Protein AF-A0A969X7D7-F1 (afdb_monomer_lite)

Sequence (50 aa):
MEIIQERLEREYGLELIATAPNVNYKVTKTDGKILFVDNPSRMPPIKRSR

Foldseek 3Di:
DVVVQVCCCVVPVDDDDDDDDFDWDFDQDPVRDTDTDRDPVPDDDPPPDD

Radius of gyration: 18.19 Å; chains: 1; bounding box: 33×23×46 Å

pLDDT: mean 79.33, std 7.44, range [54.78, 89.19]

Secondary structure (DSSP, 8-state):
-HHHHHHHHHHH-----PPPPP--EEEE-TTS-EEEESSGGGPPP-----

Structure (mmCIF, N/CA/C/O backbone):
data_AF-A0A969X7D7-F1
#
_entry.id   AF-A0A969X7D7-F1
#
loop_
_atom_site.group_PDB
_atom_site.id
_atom_site.type_symbol
_atom_site.label_atom_id
_atom_site.label_alt_id
_atom_site.label_comp_id
_atom_site.label_asym_id
_atom_site.label_entity_id
_atom_site.label_seq_id
_atom_site.pdbx_PDB_ins_code
_atom_site.Cartn_x
_atom_site.Cartn_y
_atom_site.Cartn_z
_atom_site.occupancy
_atom_site.B_iso_or_equiv
_atom_site.auth_seq_id
_atom_site.auth_comp_id
_atom_site.auth_asym_id
_atom_site.auth_atom_id
_atom_site.pdbx_PDB_model_num
ATOM 1 N N . MET A 1 1 ? -1.314 6.082 8.958 1.00 72.75 1 MET A N 1
ATOM 2 C CA . MET A 1 1 ? -2.497 5.226 9.194 1.00 72.75 1 MET A CA 1
ATOM 3 C C . MET A 1 1 ? -2.819 5.102 10.677 1.00 72.75 1 MET A C 1
ATOM 5 O O . MET A 1 1 ? -3.995 5.175 10.993 1.00 72.75 1 MET A O 1
ATOM 9 N N . GLU A 1 2 ? -1.822 5.004 11.563 1.00 72.75 2 GLU A N 1
ATOM 10 C CA . GLU A 1 2 ? -2.012 4.809 13.017 1.00 72.75 2 GLU A CA 1
ATOM 11 C C . GLU A 1 2 ? -3.015 5.771 13.676 1.00 72.75 2 GLU A C 1
ATOM 13 O O . GLU A 1 2 ? -3.942 5.314 14.330 1.00 72.75 2 GLU A O 1
ATOM 18 N N . ILE A 1 3 ? -2.929 7.084 13.418 1.00 81.56 3 ILE A N 1
ATOM 19 C CA . ILE A 1 3 ? -3.855 8.075 14.014 1.00 81.56 3 ILE A CA 1
ATOM 20 C C . ILE A 1 3 ? -5.323 7.807 13.633 1.00 81.56 3 ILE A C 1
ATOM 22 O O . ILE A 1 3 ? -6.235 8.055 14.416 1.00 81.56 3 ILE A O 1
ATOM 26 N N . ILE A 1 4 ? -5.576 7.316 12.416 1.00 82.62 4 ILE A N 1
ATOM 27 C CA . ILE A 1 4 ? -6.942 7.037 11.947 1.00 82.62 4 ILE A CA 1
ATOM 28 C C . ILE A 1 4 ? -7.468 5.752 12.595 1.00 82.62 4 ILE A C 1
ATOM 30 O O . ILE A 1 4 ? -8.632 5.706 12.977 1.00 82.62 4 ILE A O 1
ATOM 34 N N . GLN A 1 5 ? -6.610 4.741 12.757 1.00 78.50 5 GLN A N 1
ATOM 35 C CA . GLN A 1 5 ? -6.940 3.501 13.464 1.00 78.50 5 GLN A CA 1
ATOM 36 C C . GLN A 1 5 ? -7.306 3.759 14.927 1.00 78.50 5 GLN A C 1
ATOM 38 O O . GLN A 1 5 ? -8.399 3.388 15.343 1.00 78.50 5 GLN A O 1
ATOM 43 N N . GLU A 1 6 ? -6.454 4.476 15.664 1.00 83.88 6 GLU A N 1
ATOM 44 C CA . GLU A 1 6 ? -6.678 4.776 17.084 1.00 83.88 6 GLU A CA 1
ATOM 45 C C . GLU A 1 6 ? -7.997 5.533 17.303 1.00 83.88 6 GLU A C 1
ATOM 47 O O . GLU A 1 6 ? -8.764 5.241 18.222 1.00 83.88 6 GLU A O 1
ATOM 52 N N . ARG A 1 7 ? -8.306 6.496 16.427 1.00 88.56 7 ARG A N 1
ATOM 53 C CA . ARG A 1 7 ? -9.575 7.229 16.493 1.00 88.56 7 ARG A CA 1
ATOM 54 C C . ARG A 1 7 ? -10.781 6.330 16.251 1.00 88.56 7 ARG A C 1
ATOM 56 O O . ARG A 1 7 ? -11.779 6.475 16.946 1.00 88.56 7 ARG A O 1
ATOM 63 N N . LEU A 1 8 ? -10.703 5.410 15.293 1.00 85.00 8 LEU A N 1
ATOM 64 C CA . LEU A 1 8 ? -11.808 4.504 14.978 1.00 85.00 8 LEU A CA 1
ATOM 65 C C . LEU A 1 8 ? -12.062 3.484 16.097 1.00 85.00 8 LEU A C 1
ATOM 67 O O . LEU A 1 8 ? -13.217 3.239 16.443 1.00 85.00 8 LEU A O 1
ATOM 71 N N . GLU A 1 9 ? -11.003 2.954 16.706 1.00 85.50 9 GLU A N 1
ATOM 72 C CA . GLU A 1 9 ? -11.095 2.065 17.868 1.00 85.50 9 GLU A CA 1
ATOM 73 C C . GLU A 1 9 ? -11.726 2.775 19.073 1.00 85.50 9 GLU A C 1
ATOM 75 O O . GLU A 1 9 ? -12.637 2.239 19.703 1.00 85.50 9 GLU A O 1
ATOM 80 N N . ARG A 1 10 ? -11.298 4.011 19.371 1.00 85.38 10 ARG A N 1
ATOM 81 C CA . ARG A 1 10 ? -11.782 4.764 20.541 1.00 85.38 10 ARG A CA 1
ATOM 82 C C . ARG A 1 10 ? -13.175 5.366 20.360 1.00 85.38 10 ARG A C 1
ATOM 84 O O . ARG A 1 10 ? -13.946 5.373 21.314 1.00 85.38 10 ARG A O 1
ATOM 91 N N . GLU A 1 11 ? -13.485 5.912 19.184 1.00 89.19 11 GLU A N 1
ATOM 92 C CA . GLU A 1 11 ? -14.758 6.609 18.935 1.00 89.19 11 GLU A CA 1
ATOM 93 C C . GLU A 1 11 ? -15.891 5.643 18.536 1.00 89.19 11 GLU A C 1
ATOM 95 O O . GLU A 1 11 ? -17.047 5.910 18.857 1.00 89.19 11 GLU A O 1
ATOM 100 N N . TYR A 1 12 ? -15.583 4.524 17.866 1.00 86.06 12 TYR A N 1
ATOM 101 C CA . TYR A 1 12 ? -16.594 3.621 17.288 1.00 86.06 12 TYR A CA 1
ATOM 102 C C . TYR A 1 12 ? -16.497 2.171 17.784 1.00 86.06 12 TYR A C 1
ATOM 104 O O . TYR A 1 12 ? -17.321 1.348 17.387 1.00 86.06 12 TYR A O 1
ATOM 112 N N . GLY A 1 13 ? -15.523 1.837 18.642 1.00 83.38 13 GLY A N 1
ATOM 113 C CA . GLY A 1 13 ? -15.366 0.488 19.201 1.00 83.38 13 GLY A CA 1
ATOM 114 C C . GLY A 1 13 ? -15.047 -0.583 18.153 1.00 83.38 13 GLY A C 1
ATOM 115 O O . GLY A 1 13 ? -15.367 -1.752 18.353 1.00 83.38 13 GLY A O 1
ATOM 116 N N . LEU A 1 14 ? -14.478 -0.185 17.011 1.00 83.06 14 LEU A N 1
ATOM 117 C CA . LEU A 1 14 ? -14.159 -1.083 15.903 1.00 83.06 14 LEU A CA 1
ATOM 118 C C . LEU A 1 14 ? -12.780 -1.703 16.112 1.00 83.06 14 LEU A C 1
ATOM 120 O O . LEU A 1 14 ? -11.792 -0.983 16.094 1.00 83.06 14 LEU A O 1
ATOM 124 N N . GLU A 1 15 ? -12.702 -3.025 16.235 1.00 75.69 15 GLU A N 1
ATOM 125 C CA . GLU A 1 15 ? -11.426 -3.747 16.235 1.00 75.69 15 GLU A CA 1
ATOM 126 C C . GLU A 1 15 ? -10.889 -3.847 14.795 1.00 75.69 15 GLU A C 1
ATOM 128 O O . GLU A 1 15 ? -11.500 -4.477 13.925 1.00 75.69 15 GLU A O 1
ATOM 133 N N . LEU A 1 16 ? -9.769 -3.176 14.510 1.00 77.81 16 LEU A N 1
ATOM 134 C CA . LEU A 1 16 ? -9.206 -3.077 13.163 1.00 77.81 16 LEU A CA 1
ATOM 135 C C . LEU A 1 16 ? -8.017 -4.026 12.996 1.00 77.81 16 LEU A C 1
ATOM 137 O O . LEU A 1 16 ? -6.950 -3.825 13.566 1.00 77.81 16 LEU A O 1
ATOM 141 N N . ILE A 1 17 ? -8.151 -5.020 12.116 1.00 75.81 17 ILE A N 1
ATOM 142 C CA . ILE A 1 17 ? -7.024 -5.883 11.739 1.00 75.81 17 ILE A CA 1
ATOM 143 C C . ILE A 1 17 ? -6.218 -5.191 10.635 1.00 75.81 17 ILE A C 1
ATOM 145 O O . ILE A 1 17 ? -6.621 -5.153 9.469 1.00 75.81 17 ILE A O 1
ATOM 149 N N . ALA A 1 18 ? -5.063 -4.634 10.998 1.00 71.44 18 ALA A N 1
ATOM 150 C CA . ALA A 1 18 ? -4.126 -4.068 10.036 1.00 71.44 18 ALA A CA 1
ATOM 151 C C . ALA A 1 18 ? -3.492 -5.188 9.192 1.00 71.44 18 ALA A C 1
ATOM 153 O O . ALA A 1 18 ? -2.789 -6.053 9.711 1.00 71.44 18 ALA A O 1
ATOM 154 N N . THR A 1 19 ? -3.716 -5.170 7.878 1.00 74.44 19 THR A N 1
ATOM 155 C CA . THR A 1 19 ? -2.943 -5.993 6.935 1.00 74.44 19 THR A CA 1
ATOM 156 C C . THR A 1 19 ? -1.737 -5.205 6.426 1.00 74.44 19 THR A C 1
ATOM 158 O O . THR A 1 19 ? -1.674 -3.983 6.578 1.00 74.44 19 THR A O 1
ATOM 161 N N . ALA A 1 20 ? -0.748 -5.897 5.854 1.00 77.38 20 ALA A N 1
ATOM 162 C CA . ALA A 1 20 ? 0.450 -5.240 5.341 1.00 77.38 20 ALA A CA 1
ATOM 163 C C . ALA A 1 20 ? 0.080 -4.143 4.318 1.00 77.38 20 ALA A C 1
ATOM 165 O O . ALA A 1 20 ? -0.751 -4.383 3.435 1.00 77.38 20 ALA A O 1
ATOM 166 N N . PRO A 1 21 ? 0.677 -2.942 4.415 1.00 71.44 21 PRO A N 1
ATOM 167 C CA . PRO A 1 21 ? 0.386 -1.865 3.483 1.00 71.44 21 PRO A CA 1
ATOM 168 C C . PRO A 1 21 ? 0.853 -2.246 2.074 1.00 71.44 21 PRO A C 1
ATOM 170 O O . PRO A 1 21 ? 1.951 -2.772 1.892 1.00 71.44 21 PRO A O 1
ATOM 173 N N . ASN A 1 22 ? 0.037 -1.937 1.065 1.00 71.81 22 ASN A N 1
ATOM 174 C CA . ASN A 1 22 ? 0.431 -2.062 -0.337 1.00 71.81 22 ASN A CA 1
ATOM 175 C C . ASN A 1 22 ? 1.016 -0.742 -0.845 1.00 71.81 22 ASN A C 1
ATOM 177 O O . ASN A 1 22 ? 0.601 0.342 -0.432 1.00 71.81 22 ASN A O 1
ATOM 181 N N . VAL A 1 23 ? 1.966 -0.840 -1.774 1.00 78.94 23 VAL A N 1
ATOM 182 C CA . VAL A 1 23 ? 2.562 0.310 -2.462 1.00 78.94 23 VAL A CA 1
ATOM 183 C C . VAL A 1 23 ? 2.203 0.281 -3.944 1.00 78.94 23 VAL A C 1
ATOM 185 O O . VAL A 1 23 ? 2.126 -0.784 -4.552 1.00 78.94 23 VAL A O 1
ATOM 188 N N . ASN A 1 24 ? 2.013 1.460 -4.539 1.00 80.38 24 ASN A N 1
ATOM 189 C CA . ASN A 1 24 ? 1.845 1.581 -5.984 1.00 80.38 24 ASN A CA 1
ATOM 190 C C . ASN A 1 24 ? 3.202 1.424 -6.678 1.00 80.38 24 ASN A C 1
ATOM 192 O O . ASN A 1 24 ? 4.142 2.175 -6.411 1.00 80.38 24 ASN A O 1
ATOM 196 N N . TYR A 1 25 ? 3.290 0.488 -7.616 1.00 83.31 25 TYR A N 1
ATOM 197 C CA . TYR A 1 25 ? 4.472 0.271 -8.438 1.00 83.31 25 TYR A CA 1
ATOM 198 C C . TYR A 1 25 ? 4.411 1.139 -9.692 1.00 83.31 2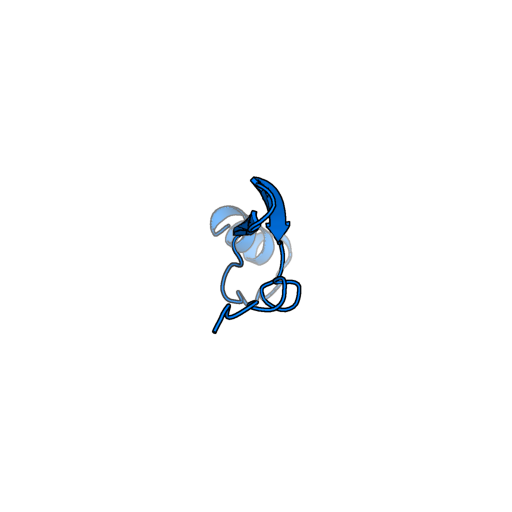5 TYR A C 1
ATOM 200 O O . TYR A 1 25 ? 3.414 1.157 -10.415 1.00 83.31 25 TYR A O 1
ATOM 208 N N . LYS A 1 26 ? 5.515 1.820 -9.998 1.00 84.12 26 LYS A N 1
ATOM 209 C CA . LYS A 1 26 ? 5.731 2.473 -11.291 1.00 84.12 26 LYS A CA 1
ATOM 210 C C . LYS A 1 26 ? 6.574 1.545 -12.162 1.00 84.12 26 LYS A C 1
ATOM 212 O O . LYS A 1 26 ? 7.765 1.380 -11.919 1.00 84.12 26 LYS A O 1
ATOM 217 N N . VAL A 1 27 ? 5.955 0.932 -13.164 1.00 84.56 27 VAL A N 1
ATOM 218 C CA . VAL A 1 27 ? 6.603 -0.019 -14.072 1.00 84.56 27 VAL A CA 1
ATOM 219 C C . VAL A 1 27 ? 6.940 0.678 -15.383 1.00 84.56 27 VAL A C 1
ATOM 221 O O . VAL A 1 27 ? 6.048 1.151 -16.085 1.00 84.56 27 VAL A O 1
ATOM 224 N N . THR A 1 28 ? 8.220 0.703 -15.742 1.00 86.69 28 THR A N 1
ATOM 225 C CA . THR A 1 28 ? 8.665 1.117 -17.078 1.00 86.69 28 THR A CA 1
ATOM 226 C C . THR A 1 28 ? 8.701 -0.109 -17.982 1.00 86.69 28 THR A C 1
ATOM 228 O O . THR A 1 28 ? 9.447 -1.055 -17.729 1.00 86.69 28 THR A O 1
ATOM 231 N N . LYS A 1 29 ? 7.864 -0.122 -19.019 1.00 82.62 29 LYS A N 1
ATOM 232 C CA . LYS A 1 29 ? 7.819 -1.198 -20.013 1.00 82.62 29 LYS A CA 1
ATOM 233 C C . LYS A 1 29 ? 8.986 -1.089 -20.997 1.00 82.62 29 LYS A C 1
ATOM 235 O O . LYS A 1 29 ? 9.587 -0.031 -21.163 1.00 82.62 29 LYS A O 1
ATOM 240 N N . THR A 1 30 ? 9.262 -2.182 -21.706 1.00 82.81 30 THR A N 1
ATOM 241 C CA . THR A 1 30 ? 10.307 -2.241 -22.743 1.00 82.81 30 THR A CA 1
ATOM 242 C C . THR A 1 30 ? 10.022 -1.338 -23.946 1.00 82.81 30 THR A C 1
ATOM 244 O O . THR A 1 30 ? 10.939 -1.025 -24.691 1.00 82.81 30 THR A O 1
ATOM 247 N N . ASP A 1 31 ? 8.769 -0.916 -24.141 1.00 83.12 31 ASP A N 1
ATOM 248 C CA . ASP A 1 31 ? 8.363 0.070 -25.151 1.00 83.12 31 ASP A CA 1
ATOM 249 C C . ASP A 1 31 ? 8.459 1.526 -24.644 1.00 83.12 31 ASP A C 1
ATOM 251 O O . ASP A 1 31 ? 7.979 2.443 -25.306 1.00 83.12 31 ASP A O 1
ATOM 255 N N . GLY A 1 32 ? 9.047 1.749 -23.461 1.00 83.88 32 GLY A N 1
ATOM 256 C CA . GLY A 1 32 ? 9.231 3.068 -22.850 1.00 83.88 32 GLY A CA 1
ATOM 257 C C . GLY A 1 32 ? 7.996 3.620 -22.132 1.00 83.88 32 GLY A C 1
ATOM 258 O O . GLY A 1 32 ? 8.071 4.684 -21.518 1.00 83.88 32 GLY A O 1
ATOM 259 N N . LYS A 1 33 ? 6.857 2.915 -22.157 1.00 86.38 33 LYS A N 1
ATOM 260 C CA . LYS A 1 33 ? 5.635 3.372 -21.482 1.00 86.38 33 LYS A CA 1
ATOM 261 C C . LYS A 1 33 ? 5.707 3.143 -19.979 1.00 86.38 33 LYS A C 1
ATOM 263 O O . LYS A 1 33 ? 6.155 2.099 -19.509 1.00 86.38 33 LYS A O 1
ATOM 268 N N . ILE A 1 34 ? 5.182 4.104 -19.228 1.00 88.50 34 ILE A N 1
ATOM 269 C CA . ILE A 1 34 ? 5.045 4.019 -17.776 1.00 88.50 34 ILE A CA 1
ATOM 270 C C . ILE A 1 34 ? 3.652 3.484 -17.449 1.00 88.50 34 ILE A C 1
ATOM 272 O O . ILE A 1 34 ? 2.648 4.016 -17.920 1.00 88.50 34 ILE A O 1
ATOM 276 N N . LEU A 1 35 ? 3.595 2.441 -16.629 1.00 85.94 35 LEU A N 1
ATOM 277 C CA . LEU A 1 35 ? 2.368 1.870 -16.090 1.00 85.94 35 LEU A CA 1
ATOM 278 C C . LEU A 1 35 ? 2.381 2.016 -14.568 1.00 85.94 35 LEU A C 1
ATOM 280 O O . LEU A 1 35 ? 3.367 1.670 -13.921 1.00 85.94 35 LEU A O 1
ATOM 284 N N . PHE A 1 36 ? 1.279 2.492 -14.001 1.00 87.25 36 PHE A N 1
ATOM 285 C CA . PHE A 1 36 ? 1.055 2.442 -12.561 1.00 87.25 36 PHE A CA 1
ATOM 286 C C . PHE A 1 36 ? 0.302 1.157 -12.227 1.00 87.25 36 PHE A C 1
ATOM 288 O O . PHE A 1 36 ? -0.736 0.875 -12.823 1.00 87.25 36 PHE A O 1
ATOM 295 N N . VAL A 1 37 ? 0.860 0.364 -11.318 1.00 84.62 37 VAL A N 1
ATOM 296 C CA . VAL A 1 37 ? 0.316 -0.924 -10.887 1.00 84.62 37 VAL A CA 1
ATOM 297 C C . VAL A 1 37 ? 0.042 -0.845 -9.393 1.00 84.62 37 VAL A C 1
ATOM 299 O O . VAL A 1 37 ? 0.958 -0.684 -8.593 1.00 84.62 37 VAL A O 1
ATOM 302 N N . ASP A 1 38 ? -1.229 -0.953 -9.037 1.00 80.69 38 ASP A N 1
ATOM 303 C CA . ASP A 1 38 ? -1.752 -0.890 -7.671 1.00 80.69 38 ASP A CA 1
ATOM 304 C C . ASP A 1 38 ? -1.711 -2.241 -6.945 1.00 80.69 38 ASP A C 1
ATOM 306 O O . ASP A 1 38 ? -1.728 -2.302 -5.719 1.00 80.69 38 ASP A O 1
ATOM 310 N N . ASN A 1 39 ? -1.630 -3.336 -7.705 1.00 77.75 39 ASN A N 1
ATOM 311 C CA . ASN A 1 39 ? -1.580 -4.693 -7.175 1.00 77.75 39 ASN A CA 1
ATOM 312 C C . ASN A 1 39 ? -0.514 -5.529 -7.908 1.00 77.75 39 ASN A C 1
ATOM 314 O O . ASN A 1 39 ? -0.572 -5.611 -9.140 1.00 77.75 39 ASN A O 1
ATOM 318 N N . PRO A 1 40 ? 0.399 -6.217 -7.193 1.00 76.56 40 PRO A N 1
ATOM 319 C CA . PRO A 1 40 ? 1.411 -7.094 -7.793 1.00 76.56 40 PRO A CA 1
ATOM 320 C C . PRO A 1 40 ? 0.848 -8.139 -8.770 1.00 76.56 40 PRO A C 1
ATOM 322 O O . PRO A 1 40 ? 1.503 -8.499 -9.741 1.00 76.56 40 PRO A O 1
ATOM 325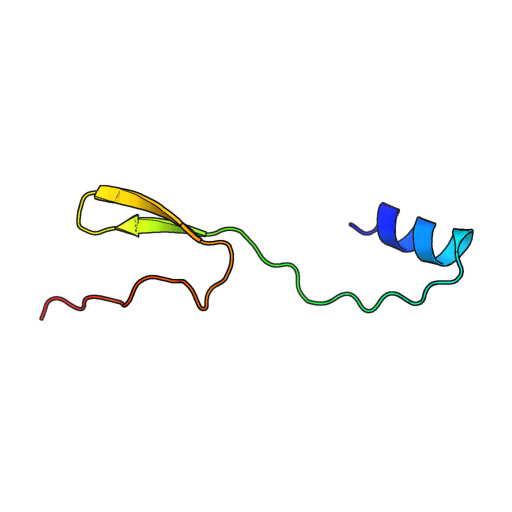 N N . SER A 1 41 ? -0.392 -8.593 -8.572 1.00 79.62 41 SER A N 1
ATOM 326 C CA . SER A 1 41 ? -1.057 -9.569 -9.451 1.00 79.62 41 SER A CA 1
ATOM 327 C C . SER A 1 41 ? -1.366 -9.012 -10.846 1.00 79.62 41 SER A C 1
ATOM 329 O O . SER A 1 41 ? -1.566 -9.770 -11.790 1.00 79.62 41 SER A O 1
ATOM 331 N N . ARG A 1 42 ? -1.417 -7.681 -10.990 1.00 80.25 42 ARG A N 1
ATOM 332 C CA . ARG A 1 42 ? -1.662 -6.973 -12.259 1.00 80.25 42 ARG A CA 1
ATOM 333 C C . ARG A 1 42 ? -0.360 -6.562 -12.953 1.00 80.25 42 ARG A C 1
ATOM 335 O O . ARG A 1 42 ? -0.390 -5.818 -13.935 1.00 80.25 42 ARG A O 1
ATOM 342 N N . MET A 1 43 ? 0.786 -7.010 -12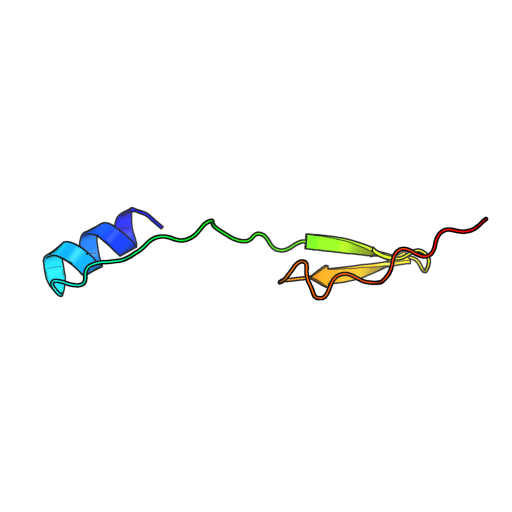.440 1.00 80.94 43 MET A N 1
ATOM 343 C CA . MET A 1 43 ? 2.092 -6.709 -13.012 1.00 80.94 43 MET A CA 1
ATOM 344 C C . MET A 1 43 ? 2.214 -7.349 -14.408 1.00 80.94 43 MET A C 1
ATOM 346 O O . MET A 1 43 ? 1.785 -8.489 -14.605 1.00 80.94 43 MET A O 1
ATOM 350 N N . PRO A 1 44 ? 2.752 -6.631 -15.411 1.00 78.12 44 PRO A N 1
ATOM 351 C CA . PRO A 1 44 ? 2.882 -7.178 -16.756 1.00 78.12 44 PRO A CA 1
ATOM 352 C C . PRO A 1 44 ? 3.815 -8.403 -16.769 1.00 78.12 44 PRO A C 1
ATOM 354 O O . PRO A 1 44 ? 4.784 -8.438 -16.006 1.00 78.12 44 PRO A O 1
ATOM 357 N N . PRO A 1 45 ? 3.569 -9.393 -17.648 1.00 79.88 45 PRO A N 1
ATOM 358 C CA . PRO A 1 45 ? 4.394 -10.592 -17.723 1.00 79.88 45 PRO A CA 1
ATOM 359 C C . PRO A 1 45 ? 5.841 -10.229 -18.061 1.00 79.88 45 PRO A C 1
ATOM 361 O O . PRO A 1 45 ? 6.103 -9.403 -18.941 1.00 79.88 45 PRO A O 1
ATOM 364 N N . ILE A 1 46 ? 6.787 -10.879 -17.381 1.00 75.56 46 ILE A N 1
ATOM 365 C CA . ILE A 1 46 ? 8.216 -10.706 -17.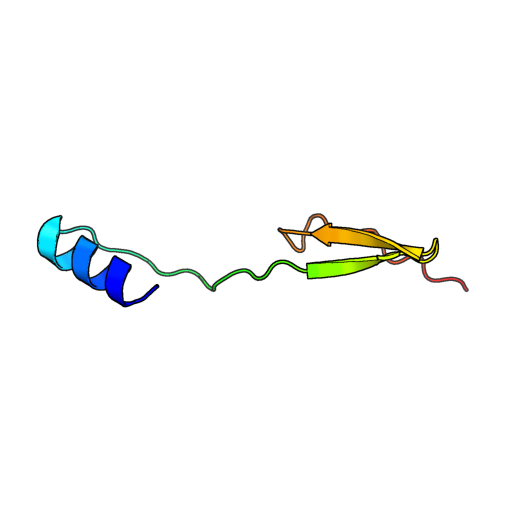639 1.00 75.56 46 ILE A CA 1
ATOM 366 C C . ILE A 1 46 ? 8.511 -11.293 -19.024 1.00 75.56 46 ILE A C 1
ATOM 368 O O . ILE A 1 46 ? 8.680 -12.504 -19.179 1.00 75.56 46 ILE A O 1
ATOM 372 N N . LYS A 1 47 ? 8.586 -10.442 -20.053 1.00 66.06 47 LYS A N 1
ATOM 373 C CA . LYS A 1 47 ? 9.176 -10.832 -21.337 1.00 66.06 47 LYS A CA 1
ATOM 374 C C . LYS A 1 47 ? 10.679 -11.020 -21.126 1.00 66.06 47 LYS A C 1
ATOM 376 O O . LYS A 1 47 ? 11.446 -10.069 -21.217 1.00 66.06 47 LYS A O 1
ATOM 381 N N . ARG A 1 48 ? 11.107 -12.252 -20.838 1.00 59.12 48 ARG A N 1
ATOM 382 C CA . ARG A 1 48 ? 12.512 -12.649 -20.995 1.00 59.12 48 ARG A CA 1
ATOM 383 C C . ARG A 1 48 ? 12.819 -12.654 -22.493 1.00 59.12 48 ARG A C 1
ATOM 385 O O . ARG A 1 48 ? 12.355 -13.555 -23.187 1.00 59.12 48 ARG A O 1
ATOM 392 N N . SER A 1 49 ? 13.564 -11.670 -22.999 1.00 59.94 49 SER A N 1
ATOM 393 C CA . SER A 1 49 ? 14.258 -11.869 -24.274 1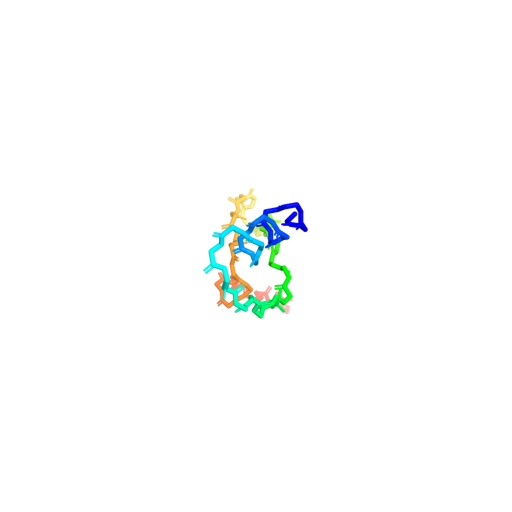.00 59.94 49 SER A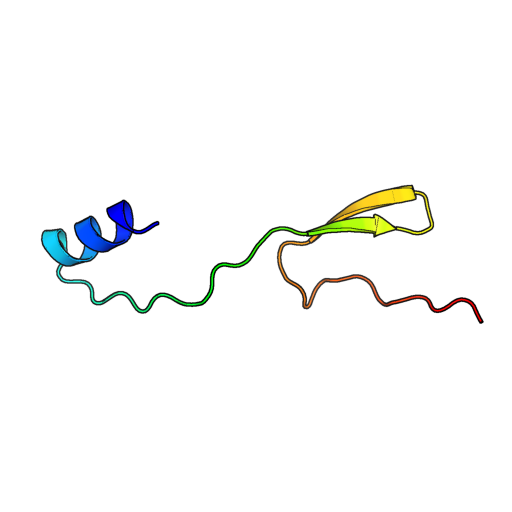 CA 1
ATOM 394 C C . SER A 1 49 ? 15.365 -12.888 -24.016 1.00 59.94 49 SER A C 1
ATOM 396 O O . SER A 1 49 ? 16.270 -12.624 -23.223 1.00 59.94 49 SER A O 1
ATOM 398 N N . ARG A 1 50 ? 15.218 -14.080 -24.592 1.00 54.78 50 ARG A N 1
ATOM 399 C CA . ARG A 1 50 ? 16.341 -14.994 -24.804 1.00 54.78 50 ARG A CA 1
ATOM 400 C C . ARG A 1 50 ? 17.156 -14.510 -25.991 1.00 54.78 50 ARG A C 1
ATOM 402 O O . ARG A 1 50 ? 16.525 -13.926 -26.900 1.00 54.78 50 ARG A O 1
#